Protein AF-G3ASF0-F1 (afdb_monomer)

Nearest PDB structures (foldseek):
  6s7t-assembly1_C  TM=6.714E-01  e=6.112E-01  Homo sapiens
  8j07-assembly1_k3  TM=5.813E-01  e=6.124E+00  Homo sapiens

Foldseek 3Di:
DDDPPPPPDDVDDDDPVVVVCCCPPPDDPPDDDPCVVVLVVLLVVLVVLLVVLVCCLPVPDPVPDDPVSNVVSVVSNVVSVVVSVQSVCVVVPVHD

Structure (mmCIF, N/CA/C/O backbone):
data_AF-G3ASF0-F1
#
_entry.id   AF-G3ASF0-F1
#
loop_
_atom_site.group_PDB
_atom_site.id
_atom_site.type_symbol
_atom_site.label_atom_id
_atom_site.label_alt_id
_atom_site.label_comp_id
_atom_site.label_asym_id
_atom_site.label_entity_id
_atom_site.label_seq_id
_atom_site.pdbx_PDB_ins_code
_atom_site.Cartn_x
_atom_site.Cartn_y
_atom_site.Cartn_z
_atom_site.occupancy
_atom_site.B_iso_or_equiv
_atom_site.auth_seq_id
_atom_site.auth_comp_id
_atom_site.auth_asym_id
_atom_site.auth_atom_id
_atom_site.pdbx_PDB_model_num
ATOM 1 N N . MET A 1 1 ? 7.134 -9.709 -66.089 1.00 41.25 1 MET A N 1
ATOM 2 C CA . MET A 1 1 ? 7.302 -10.477 -64.838 1.00 41.25 1 MET A CA 1
ATOM 3 C C . MET A 1 1 ? 6.656 -9.678 -63.717 1.00 41.25 1 MET A C 1
ATOM 5 O O . MET A 1 1 ? 7.251 -8.713 -63.259 1.00 41.25 1 MET A O 1
ATOM 9 N N . SER A 1 2 ? 5.402 -9.980 -63.369 1.00 38.25 2 SER A N 1
ATOM 10 C CA . SER A 1 2 ? 4.690 -9.278 -62.294 1.00 38.25 2 SER A CA 1
ATOM 11 C C . SER A 1 2 ? 5.129 -9.850 -60.951 1.00 38.25 2 SER A C 1
ATOM 13 O O . SER A 1 2 ? 4.926 -11.038 -60.698 1.00 38.25 2 SER A O 1
ATOM 15 N N . GLN A 1 3 ? 5.740 -9.027 -60.100 1.00 43.41 3 GLN A N 1
ATOM 16 C CA . GLN A 1 3 ? 5.975 -9.419 -58.718 1.00 43.41 3 GLN A CA 1
ATOM 17 C C . GLN A 1 3 ? 4.637 -9.481 -57.988 1.00 43.41 3 GLN A C 1
ATOM 19 O O . GLN A 1 3 ? 3.924 -8.488 -57.855 1.00 43.41 3 GLN A O 1
ATOM 24 N N . LEU A 1 4 ? 4.291 -10.691 -57.567 1.00 45.44 4 LEU A N 1
ATOM 25 C CA . LEU A 1 4 ? 3.108 -10.997 -56.790 1.00 45.44 4 LEU A CA 1
ATOM 26 C C . LEU A 1 4 ? 3.415 -10.584 -55.345 1.00 45.44 4 LEU A C 1
ATOM 28 O O . LEU A 1 4 ? 3.963 -11.355 -54.562 1.00 45.44 4 LEU A O 1
ATOM 32 N N . HIS A 1 5 ? 3.149 -9.317 -55.030 1.00 43.91 5 HIS A N 1
ATOM 33 C CA . HIS A 1 5 ? 3.256 -8.785 -53.677 1.00 43.91 5 HIS A CA 1
ATOM 34 C C . HIS A 1 5 ? 2.080 -9.354 -52.875 1.00 43.91 5 HIS A C 1
ATOM 36 O O . HIS A 1 5 ? 0.972 -8.819 -52.902 1.00 43.91 5 HIS A O 1
ATOM 42 N N . ILE A 1 6 ? 2.291 -10.502 -52.229 1.00 49.00 6 ILE A N 1
ATOM 43 C CA . ILE A 1 6 ? 1.310 -11.093 -51.319 1.00 49.00 6 ILE A CA 1
ATOM 44 C C . ILE A 1 6 ? 1.284 -10.215 -50.070 1.00 49.00 6 ILE A C 1
ATOM 46 O O . ILE A 1 6 ? 2.051 -10.409 -49.131 1.00 49.00 6 ILE A O 1
ATOM 50 N N . THR A 1 7 ? 0.409 -9.212 -50.065 1.00 50.66 7 THR A N 1
ATOM 51 C CA . THR A 1 7 ? 0.048 -8.503 -48.843 1.00 50.66 7 THR A CA 1
ATOM 52 C C . THR A 1 7 ? -0.760 -9.477 -47.992 1.00 50.66 7 THR A C 1
ATOM 54 O O . THR A 1 7 ? -1.950 -9.686 -48.228 1.00 50.66 7 THR A O 1
ATOM 57 N N . THR A 1 8 ? -0.124 -10.099 -47.003 1.00 52.09 8 THR A N 1
ATOM 58 C CA . THR A 1 8 ? -0.821 -10.819 -45.933 1.00 52.09 8 THR A CA 1
ATOM 59 C C . THR A 1 8 ? -1.563 -9.796 -45.072 1.00 52.09 8 THR A C 1
ATOM 61 O O . THR A 1 8 ? -1.104 -9.407 -44.000 1.00 52.09 8 THR A O 1
ATOM 64 N N . ARG A 1 9 ? -2.701 -9.292 -45.566 1.00 51.31 9 ARG A N 1
ATOM 65 C CA . ARG A 1 9 ? -3.648 -8.534 -44.748 1.00 51.31 9 ARG A CA 1
ATOM 66 C C . ARG A 1 9 ? -4.299 -9.513 -43.778 1.00 51.31 9 ARG A C 1
ATOM 68 O O . ARG A 1 9 ? -5.130 -10.324 -44.175 1.00 51.31 9 ARG A O 1
ATOM 75 N N . SER A 1 10 ? -3.897 -9.435 -42.515 1.00 49.97 10 SER A N 1
ATOM 76 C CA . SER A 1 10 ? -4.668 -10.016 -41.420 1.00 49.97 10 SER A CA 1
ATOM 77 C C . SER A 1 10 ? -6.019 -9.283 -41.337 1.00 49.97 10 SER A C 1
ATOM 79 O O . SER A 1 10 ? -6.021 -8.053 -41.420 1.00 49.97 10 SER A O 1
ATOM 81 N N . PRO A 1 11 ? -7.172 -9.962 -41.187 1.00 54.44 11 PRO A N 1
ATOM 82 C CA . PRO A 1 11 ? -8.487 -9.314 -41.230 1.00 54.44 11 PRO A CA 1
ATOM 83 C C . PRO A 1 11 ? -8.816 -8.453 -39.998 1.00 54.44 11 PRO A C 1
ATOM 85 O O . PRO A 1 11 ? -9.922 -7.927 -39.916 1.00 54.44 11 PRO A O 1
ATOM 88 N N . SER A 1 12 ? -7.916 -8.340 -39.016 1.00 60.59 12 SER A N 1
ATOM 89 C CA . SER A 1 12 ? -8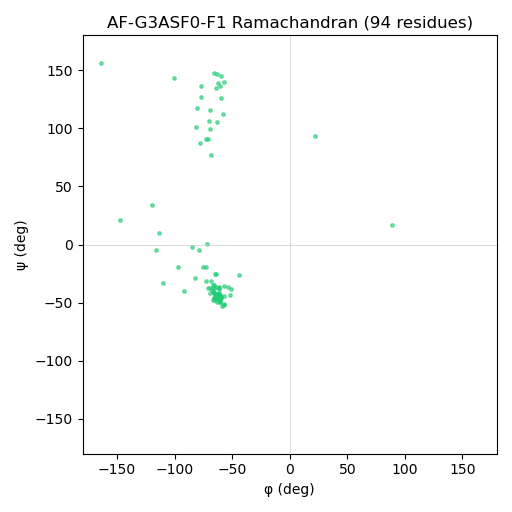.267 -7.813 -37.691 1.00 60.59 12 SER A CA 1
ATOM 90 C C . SER A 1 12 ? -7.163 -7.028 -36.968 1.00 60.59 12 SER A C 1
ATOM 92 O O . SER A 1 12 ? -7.220 -6.920 -35.746 1.00 60.59 12 SER A O 1
ATOM 94 N N . GLY A 1 13 ? -6.151 -6.487 -37.657 1.00 59.88 13 GLY A N 1
ATOM 95 C CA . GLY A 1 13 ? -5.094 -5.713 -36.987 1.00 59.88 13 GLY A CA 1
ATOM 96 C C . GLY A 1 13 ? -4.245 -4.853 -37.920 1.00 59.88 13 GLY A C 1
ATOM 97 O O . GLY A 1 13 ? -4.158 -5.135 -39.117 1.00 59.88 13 GLY A O 1
ATOM 98 N N . ALA A 1 14 ? -3.631 -3.805 -37.361 1.00 70.44 14 ALA A N 1
ATOM 99 C CA . ALA A 1 14 ? -2.691 -2.947 -38.078 1.00 70.44 14 ALA A CA 1
ATOM 100 C C . ALA A 1 14 ? -1.421 -3.736 -38.469 1.00 70.44 14 ALA A C 1
ATOM 102 O O . ALA A 1 14 ? -1.039 -4.681 -37.770 1.00 70.44 14 ALA A O 1
ATOM 103 N N . PRO A 1 15 ? -0.771 -3.417 -39.601 1.00 78.62 15 PRO A N 1
ATOM 104 C CA . PRO A 1 15 ? 0.487 -4.042 -39.989 1.00 78.62 15 PRO A CA 1
ATOM 105 C C . PRO A 1 15 ? 1.581 -3.800 -38.939 1.00 78.62 15 PRO A C 1
ATOM 107 O O . PRO A 1 15 ? 1.667 -2.734 -38.340 1.00 78.62 15 PRO A O 1
ATOM 110 N N . PHE A 1 16 ? 2.456 -4.791 -38.748 1.00 77.25 16 PHE A N 1
ATOM 111 C CA . PHE A 1 16 ? 3.570 -4.736 -37.790 1.00 77.25 16 PHE A CA 1
ATOM 112 C C . PHE A 1 16 ? 4.435 -3.469 -37.927 1.00 77.25 16 PHE A C 1
ATOM 114 O O . PHE A 1 16 ? 4.822 -2.870 -36.926 1.00 77.25 16 PHE A O 1
ATOM 121 N N . GLU A 1 17 ? 4.659 -3.020 -39.163 1.00 78.00 17 GLU A N 1
ATOM 122 C CA . GLU A 1 17 ? 5.399 -1.796 -39.487 1.00 78.00 17 GLU A CA 1
ATOM 123 C C . GLU A 1 17 ? 4.809 -0.538 -38.828 1.00 78.00 17 GLU A C 1
ATOM 125 O O . GLU A 1 17 ? 5.544 0.350 -38.400 1.00 78.00 17 GLU A O 1
ATOM 130 N N . GLU A 1 18 ? 3.482 -0.475 -38.704 1.00 78.19 18 GLU A N 1
ATOM 131 C CA . GLU A 1 18 ? 2.770 0.650 -38.094 1.00 78.19 18 GLU A CA 1
ATOM 132 C C . GLU A 1 18 ? 3.002 0.686 -36.576 1.00 78.19 18 GLU A C 1
ATOM 134 O O . GLU A 1 18 ? 3.250 1.749 -36.010 1.00 78.19 18 GLU A O 1
ATOM 139 N N . TYR A 1 19 ? 3.061 -0.476 -35.915 1.00 79.00 19 TYR A N 1
ATOM 140 C CA . TYR A 1 19 ? 3.416 -0.555 -34.493 1.00 79.00 19 TYR A CA 1
ATOM 141 C C . TYR A 1 19 ? 4.870 -0.154 -34.222 1.00 79.00 19 TYR A C 1
ATOM 143 O O . TYR A 1 19 ? 5.146 0.468 -33.196 1.00 79.00 19 TYR A O 1
ATOM 151 N N . ILE A 1 20 ? 5.801 -0.466 -35.130 1.00 81.06 20 ILE A N 1
ATOM 152 C CA . ILE A 1 20 ? 7.199 -0.023 -35.008 1.00 81.06 20 ILE A CA 1
ATOM 153 C C . ILE A 1 20 ? 7.299 1.498 -35.128 1.00 81.06 20 ILE A C 1
ATOM 155 O O . ILE A 1 20 ? 8.038 2.126 -34.365 1.00 81.06 20 ILE A O 1
ATOM 159 N N . GLN A 1 21 ? 6.559 2.105 -36.056 1.00 80.12 21 GLN A N 1
ATOM 160 C CA . GLN A 1 21 ? 6.534 3.562 -36.195 1.00 80.12 21 GLN A CA 1
ATOM 161 C C . GLN A 1 21 ? 5.956 4.231 -34.942 1.00 80.12 21 GLN A C 1
ATOM 163 O O . GLN A 1 21 ? 6.595 5.128 -34.392 1.00 80.12 21 GLN A O 1
ATOM 168 N N . LEU A 1 22 ? 4.836 3.724 -34.417 1.00 80.00 22 LEU A N 1
ATOM 169 C CA . LEU A 1 22 ? 4.238 4.214 -33.169 1.00 80.00 22 LEU A CA 1
ATOM 170 C C . LEU A 1 22 ? 5.185 4.058 -31.969 1.00 8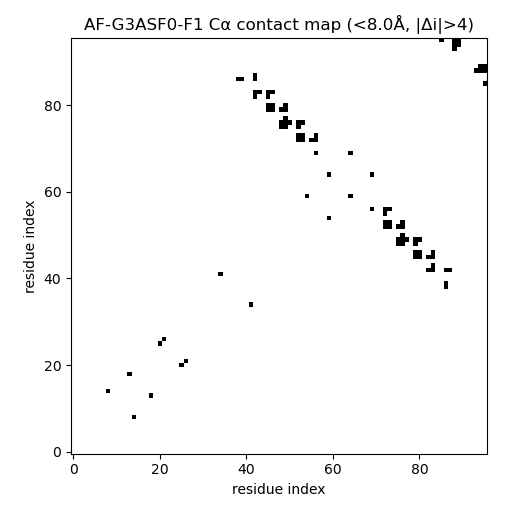0.00 22 LEU A C 1
ATOM 172 O O . LEU A 1 22 ? 5.349 4.985 -31.179 1.00 80.00 22 LEU A O 1
ATOM 176 N N . PHE A 1 23 ? 5.863 2.914 -31.844 1.00 81.50 23 PHE A N 1
ATOM 177 C CA . PHE A 1 23 ? 6.823 2.687 -30.764 1.00 81.50 23 PHE A CA 1
ATOM 178 C C . PHE A 1 23 ? 8.056 3.595 -30.874 1.00 81.50 23 PHE A C 1
ATOM 180 O O . PHE A 1 23 ? 8.546 4.094 -29.867 1.00 81.50 23 PHE A O 1
ATOM 187 N N . SER A 1 24 ? 8.576 3.826 -32.079 1.00 77.69 24 SER A N 1
ATOM 188 C CA . SER A 1 24 ? 9.827 4.575 -32.268 1.00 77.69 24 SER A CA 1
ATOM 189 C C . SER A 1 24 ? 9.662 6.095 -32.254 1.00 77.69 24 SER A C 1
ATOM 191 O O . SER A 1 24 ? 10.610 6.786 -31.885 1.00 77.69 24 SER A O 1
ATOM 193 N N . GLN A 1 25 ? 8.499 6.619 -32.652 1.00 77.94 25 GLN A N 1
ATOM 194 C CA . GLN A 1 25 ? 8.281 8.065 -32.789 1.00 77.94 25 GLN A CA 1
ATOM 195 C C . GLN A 1 25 ? 7.334 8.648 -31.738 1.00 77.94 25 GLN A C 1
ATOM 197 O O . GLN A 1 25 ? 7.526 9.792 -31.330 1.00 77.94 25 GLN A O 1
ATOM 202 N N . GLU A 1 26 ? 6.338 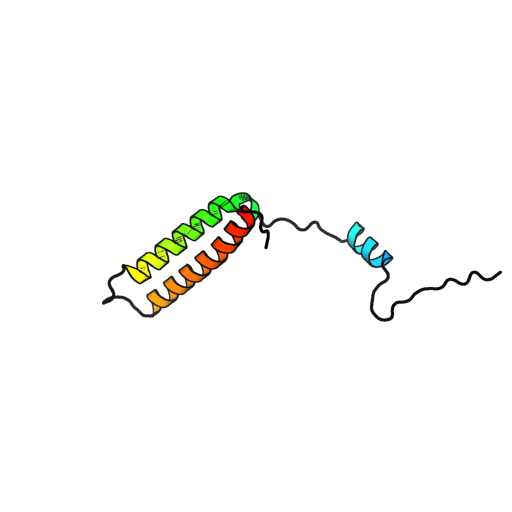7.884 -31.286 1.00 72.00 26 GLU A N 1
ATOM 203 C CA . GLU A 1 26 ? 5.266 8.399 -30.421 1.00 72.00 26 GLU A CA 1
ATOM 204 C C . GLU A 1 26 ? 5.234 7.765 -29.027 1.00 72.00 26 GLU A C 1
ATOM 206 O O . GLU A 1 26 ? 4.449 8.187 -28.175 1.00 72.00 26 GLU A O 1
ATOM 211 N N . SER A 1 27 ? 6.084 6.772 -28.743 1.00 75.50 27 SER A N 1
ATOM 212 C CA . SER A 1 27 ? 6.128 6.205 -27.399 1.00 75.50 27 SER A CA 1
ATOM 213 C C . SER A 1 27 ? 6.881 7.121 -26.436 1.00 75.50 27 SER A C 1
ATOM 215 O O . SER A 1 27 ? 7.948 7.660 -26.732 1.00 75.50 27 SER A O 1
ATOM 217 N N . SER A 1 28 ? 6.316 7.282 -25.242 1.00 78.44 28 SER A N 1
ATOM 218 C CA . SER A 1 28 ? 7.056 7.786 -24.091 1.00 78.44 28 SER A CA 1
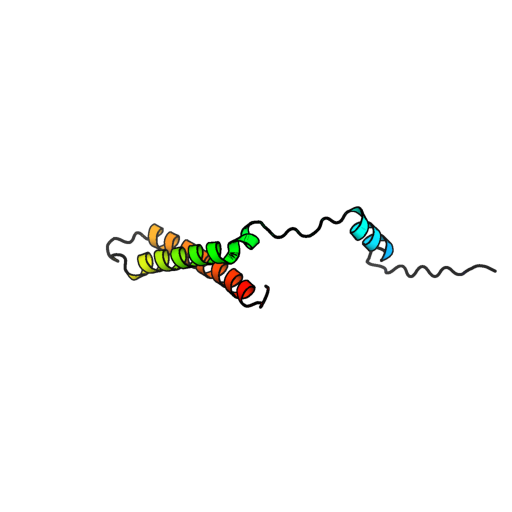ATOM 219 C C . SER A 1 28 ? 7.449 6.602 -23.205 1.00 78.44 28 SER A C 1
ATOM 221 O O . SER A 1 28 ? 6.673 5.648 -23.078 1.00 78.44 28 SER A O 1
ATOM 223 N N . PRO A 1 29 ? 8.647 6.622 -22.592 1.00 77.56 29 PRO A N 1
ATOM 224 C CA . PRO A 1 29 ? 9.028 5.590 -21.642 1.00 77.56 29 PRO A CA 1
ATOM 225 C C . PRO A 1 29 ? 8.003 5.529 -20.511 1.00 77.56 29 PRO A C 1
ATOM 227 O O . PRO A 1 29 ? 7.570 6.573 -20.016 1.00 77.56 29 PRO A O 1
ATOM 230 N N . VAL A 1 30 ? 7.662 4.320 -20.060 1.00 78.69 30 VAL A N 1
ATOM 231 C CA . VAL A 1 30 ? 6.863 4.153 -18.842 1.00 78.69 30 VAL A CA 1
ATOM 232 C C . VAL A 1 30 ? 7.675 4.718 -17.682 1.00 78.69 30 VAL A C 1
ATOM 234 O O . VAL A 1 30 ? 8.673 4.136 -17.256 1.00 78.69 30 VAL A O 1
ATOM 237 N N . GLN A 1 31 ? 7.277 5.893 -17.205 1.00 75.94 31 GLN A N 1
ATOM 238 C CA . GLN A 1 31 ? 7.942 6.530 -16.082 1.00 75.94 31 GLN A CA 1
ATOM 239 C C . GLN A 1 31 ? 7.499 5.844 -14.796 1.00 75.94 31 GLN A C 1
ATOM 241 O O . GLN A 1 31 ? 6.308 5.723 -14.506 1.00 75.94 31 GLN A O 1
ATOM 246 N N . LEU A 1 32 ? 8.480 5.411 -14.011 1.00 70.44 32 LEU A N 1
ATOM 247 C CA . LEU A 1 32 ? 8.254 4.956 -12.650 1.00 70.44 32 LEU A CA 1
ATOM 248 C C . LEU A 1 32 ? 7.641 6.103 -11.840 1.00 70.44 32 LEU A C 1
ATOM 250 O O . LEU A 1 32 ? 8.161 7.220 -11.809 1.00 70.44 32 LEU A O 1
ATOM 254 N N . HIS A 1 33 ? 6.502 5.834 -11.207 1.00 74.38 33 HIS A N 1
ATOM 255 C CA . HIS A 1 33 ? 5.815 6.827 -10.394 1.00 74.38 33 HIS A CA 1
ATOM 256 C C . HIS A 1 33 ? 6.735 7.271 -9.249 1.00 74.38 33 HIS A C 1
ATOM 258 O O . HIS A 1 33 ? 7.310 6.426 -8.588 1.00 74.38 33 HIS A O 1
ATOM 264 N N . ALA A 1 34 ? 6.831 8.570 -8.943 1.00 62.97 34 ALA A N 1
ATOM 265 C CA . ALA A 1 34 ? 7.662 9.108 -7.849 1.00 62.97 34 ALA A CA 1
ATOM 266 C C . ALA A 1 34 ? 7.599 8.347 -6.497 1.00 62.97 34 ALA A C 1
ATOM 268 O O . ALA A 1 34 ? 8.560 8.368 -5.729 1.00 62.97 34 ALA A O 1
ATOM 269 N N . VAL A 1 35 ? 6.495 7.649 -6.205 1.00 63.84 35 VAL A N 1
ATOM 270 C CA . VAL A 1 35 ? 6.337 6.796 -5.014 1.00 63.84 35 VAL A CA 1
ATOM 271 C C . VAL A 1 35 ? 7.297 5.593 -5.021 1.00 63.84 35 VAL A C 1
ATOM 273 O O . VAL A 1 35 ? 7.695 5.120 -3.957 1.00 63.84 35 VAL A O 1
ATOM 276 N N . THR A 1 36 ? 7.746 5.131 -6.192 1.00 67.25 36 THR A N 1
ATOM 277 C CA . THR A 1 36 ? 8.660 3.990 -6.321 1.00 67.25 36 THR A CA 1
ATOM 278 C C . THR A 1 36 ? 10.094 4.299 -5.887 1.00 67.25 36 THR A C 1
ATOM 280 O O . THR A 1 36 ? 10.848 3.381 -5.582 1.00 67.25 36 THR A O 1
ATOM 283 N N . THR A 1 37 ? 10.489 5.572 -5.825 1.00 72.06 37 THR A N 1
ATOM 284 C CA . THR A 1 37 ? 11.835 5.958 -5.366 1.00 72.06 37 THR A CA 1
ATOM 285 C C . THR A 1 37 ? 11.986 5.783 -3.853 1.00 72.06 37 THR A C 1
ATOM 287 O O . THR A 1 37 ? 13.058 5.434 -3.372 1.00 72.06 37 THR A O 1
ATOM 290 N N . ASN A 1 38 ? 10.896 5.970 -3.101 1.00 80.94 38 ASN A N 1
ATOM 291 C CA . ASN A 1 38 ? 10.874 5.922 -1.636 1.00 80.94 38 ASN A CA 1
ATOM 292 C C . ASN A 1 38 ? 9.930 4.828 -1.110 1.00 80.94 38 ASN A C 1
ATOM 294 O O . ASN A 1 38 ? 9.304 4.995 -0.058 1.00 80.94 38 ASN A O 1
ATOM 298 N N . THR A 1 39 ? 9.824 3.705 -1.827 1.00 82.69 39 THR A N 1
ATOM 299 C CA . THR A 1 39 ? 8.918 2.589 -1.486 1.00 82.69 39 THR A CA 1
ATOM 300 C C . THR A 1 39 ? 9.089 2.119 -0.056 1.00 82.69 39 THR A C 1
ATOM 302 O O . THR A 1 39 ? 8.094 1.934 0.636 1.00 82.69 39 THR A O 1
ATOM 305 N N . THR A 1 40 ? 10.325 1.977 0.423 1.00 85.38 40 THR A N 1
ATOM 306 C CA . THR A 1 40 ? 10.609 1.512 1.786 1.00 85.38 40 THR A CA 1
ATOM 307 C C . THR A 1 40 ? 10.013 2.441 2.841 1.00 85.38 40 THR A C 1
ATOM 309 O O . THR A 1 40 ? 9.353 1.982 3.771 1.00 85.38 40 THR A O 1
ATOM 312 N N . ILE A 1 41 ? 10.193 3.755 2.676 1.00 88.38 41 ILE A N 1
ATOM 313 C CA . ILE A 1 41 ? 9.665 4.761 3.608 1.00 88.38 41 ILE A CA 1
ATOM 314 C C . ILE A 1 41 ? 8.137 4.747 3.563 1.00 88.38 41 ILE A C 1
ATOM 316 O O . ILE A 1 41 ? 7.487 4.705 4.607 1.00 88.38 41 ILE A O 1
ATOM 320 N N . PHE A 1 42 ? 7.558 4.725 2.361 1.00 87.19 42 PHE A N 1
ATOM 321 C CA . PHE A 1 42 ? 6.108 4.709 2.187 1.00 87.19 42 PHE A CA 1
ATOM 322 C C . PHE A 1 42 ? 5.473 3.450 2.793 1.00 87.19 42 PHE A C 1
ATOM 324 O O . PHE A 1 42 ? 4.476 3.531 3.506 1.00 87.19 42 PHE A O 1
ATOM 331 N N . THR A 1 43 ? 6.102 2.295 2.586 1.00 89.88 43 THR A N 1
ATOM 332 C CA . THR A 1 43 ? 5.673 1.011 3.152 1.00 89.88 43 THR A CA 1
ATOM 333 C C . THR A 1 43 ? 5.722 1.038 4.674 1.00 89.88 43 THR A C 1
ATOM 335 O O . THR A 1 43 ? 4.752 0.646 5.318 1.00 89.88 43 THR A O 1
ATOM 338 N N . ALA A 1 44 ? 6.808 1.546 5.262 1.00 91.31 44 ALA A N 1
ATOM 339 C CA . ALA A 1 44 ? 6.929 1.666 6.712 1.00 91.31 44 ALA A CA 1
ATOM 340 C C . ALA A 1 44 ? 5.827 2.564 7.301 1.00 91.31 44 ALA A C 1
ATOM 342 O O . ALA A 1 44 ? 5.186 2.190 8.283 1.00 91.31 44 ALA A O 1
ATOM 343 N N . VAL A 1 45 ? 5.549 3.709 6.670 1.00 92.88 45 VAL A N 1
ATOM 344 C CA . VAL A 1 45 ? 4.464 4.611 7.088 1.00 92.88 45 VAL A CA 1
ATOM 345 C C . VAL A 1 45 ? 3.098 3.929 6.977 1.00 92.88 45 VAL A C 1
ATOM 347 O O . VAL A 1 45 ? 2.308 4.007 7.917 1.00 92.88 45 VAL A O 1
ATOM 350 N N . LEU A 1 46 ? 2.824 3.211 5.883 1.00 92.56 46 LEU A N 1
ATOM 351 C CA . LEU A 1 46 ? 1.574 2.461 5.721 1.00 92.56 46 LEU A CA 1
ATOM 352 C C . LEU A 1 46 ? 1.404 1.384 6.795 1.00 92.56 46 LEU A C 1
ATOM 354 O O . LEU A 1 46 ? 0.316 1.255 7.351 1.00 92.56 46 LEU A O 1
ATOM 358 N N . ILE A 1 47 ? 2.463 0.645 7.132 1.00 93.94 47 ILE A N 1
ATOM 359 C CA . ILE A 1 47 ? 2.420 -0.362 8.200 1.00 93.94 47 ILE A CA 1
ATOM 360 C C . ILE A 1 47 ? 2.110 0.298 9.548 1.00 93.94 47 ILE A C 1
ATOM 362 O O . ILE A 1 47 ? 1.271 -0.208 10.293 1.00 93.94 47 ILE A O 1
ATOM 366 N N . LEU A 1 48 ? 2.735 1.438 9.859 1.00 94.94 48 LEU A N 1
ATOM 367 C CA . LEU A 1 48 ? 2.467 2.172 11.100 1.00 94.94 48 LEU A CA 1
ATOM 368 C C . LEU A 1 48 ? 1.020 2.675 11.168 1.00 94.94 48 LEU A C 1
ATOM 370 O O . LEU A 1 48 ? 0.380 2.543 12.211 1.00 94.94 48 LEU A O 1
ATOM 374 N N . ILE A 1 49 ? 0.486 3.199 10.061 1.00 93.69 49 ILE A N 1
ATOM 375 C CA . ILE A 1 49 ? -0.919 3.621 9.966 1.00 93.69 49 ILE A CA 1
ATOM 376 C C . ILE A 1 49 ? -1.848 2.418 10.153 1.00 93.69 49 ILE A C 1
ATOM 378 O O . IL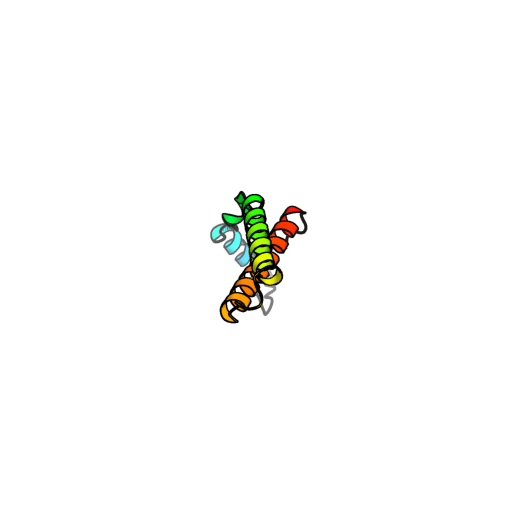E A 1 49 ? -2.781 2.492 10.951 1.00 93.69 49 ILE A O 1
ATOM 382 N N . ALA A 1 50 ? -1.571 1.298 9.480 1.00 93.50 50 ALA A N 1
ATOM 383 C CA . ALA A 1 50 ? -2.348 0.072 9.615 1.00 93.50 50 ALA A CA 1
ATOM 384 C C . ALA A 1 50 ? -2.388 -0.401 11.074 1.00 93.50 50 ALA A C 1
ATOM 386 O O . ALA A 1 50 ? -3.470 -0.594 11.630 1.00 93.50 50 ALA A O 1
ATOM 387 N N . PHE A 1 51 ? -1.226 -0.524 11.720 1.00 93.62 51 PHE A N 1
ATOM 388 C CA . PHE A 1 51 ? -1.136 -0.925 13.125 1.00 93.62 51 PHE A CA 1
ATOM 389 C C . PHE A 1 51 ? -1.832 0.062 14.063 1.00 93.62 51 PHE A C 1
ATOM 391 O O . PHE A 1 51 ? -2.539 -0.366 14.976 1.00 93.62 51 PHE A O 1
ATOM 398 N N . GLY A 1 52 ? -1.674 1.367 13.838 1.00 91.50 52 GLY A N 1
ATOM 399 C CA . GLY A 1 52 ? -2.345 2.404 14.619 1.00 91.50 52 GLY A CA 1
ATOM 400 C C . GLY A 1 52 ? -3.867 2.296 14.526 1.00 91.50 52 GLY A C 1
ATOM 401 O O . GLY A 1 52 ? -4.548 2.233 15.551 1.00 91.50 52 GLY A O 1
ATOM 402 N N . SER A 1 53 ? -4.405 2.192 13.311 1.00 90.50 53 SER A N 1
ATOM 403 C CA . SER A 1 53 ? -5.845 2.042 13.086 1.00 90.50 53 SER A CA 1
ATOM 404 C C . SER A 1 53 ? -6.391 0.727 13.650 1.00 90.50 53 SER A C 1
ATOM 406 O O . SER A 1 53 ? -7.434 0.747 14.305 1.00 90.50 53 SER A O 1
ATOM 408 N N . LEU A 1 54 ? -5.680 -0.398 13.489 1.00 90.00 54 LEU A N 1
ATOM 409 C CA . LEU A 1 54 ? -6.059 -1.673 14.120 1.00 90.00 54 LEU A CA 1
ATOM 410 C C . LEU A 1 54 ? -6.058 -1.567 15.648 1.00 90.00 54 LEU A C 1
ATOM 412 O O . LEU A 1 54 ? -6.984 -2.050 16.299 1.00 90.00 54 LEU A O 1
ATOM 416 N N . SER A 1 55 ? -5.045 -0.921 16.226 1.00 90.62 55 SER A N 1
ATOM 417 C CA . SER A 1 55 ? -4.946 -0.724 17.674 1.00 90.62 55 SER A CA 1
ATOM 418 C C . SER A 1 55 ? -6.141 0.067 18.207 1.00 90.62 55 SER A C 1
ATOM 420 O O . SER A 1 55 ? -6.784 -0.356 19.167 1.00 90.62 55 SER A O 1
ATOM 422 N N . LEU A 1 56 ? -6.543 1.152 17.537 1.00 87.25 56 LEU A N 1
ATOM 423 C CA . LEU A 1 56 ? -7.739 1.911 17.920 1.00 87.25 56 LEU A CA 1
ATOM 424 C C . LEU A 1 56 ? -9.018 1.057 17.843 1.00 87.25 56 LEU A C 1
ATOM 426 O O . LEU A 1 56 ? -9.888 1.164 18.716 1.00 87.25 56 LEU A O 1
ATOM 430 N N . ILE A 1 57 ? -9.118 0.160 16.858 1.00 86.25 57 ILE A N 1
ATOM 431 C CA . ILE A 1 57 ? -10.251 -0.767 16.709 1.00 86.25 57 ILE A CA 1
ATOM 432 C C . ILE A 1 57 ? -10.282 -1.828 17.814 1.00 86.25 57 ILE A C 1
ATOM 434 O O . ILE A 1 57 ? -11.363 -2.092 18.341 1.00 86.25 57 ILE A O 1
ATOM 438 N N . PHE A 1 58 ? -9.145 -2.405 18.205 1.00 85.06 58 PHE A N 1
ATOM 439 C CA . PHE A 1 58 ? -9.112 -3.514 19.169 1.00 85.06 58 PHE A CA 1
ATOM 440 C C . PHE A 1 58 ? -8.947 -3.073 20.629 1.00 85.06 58 PHE A C 1
ATOM 442 O O . PHE A 1 58 ? -9.612 -3.627 21.499 1.00 85.06 58 PHE A O 1
ATOM 449 N N . LEU A 1 59 ? -8.112 -2.069 20.911 1.00 82.94 59 LEU A N 1
ATOM 450 C CA . LEU A 1 59 ? -7.780 -1.628 22.276 1.00 82.94 59 LEU A CA 1
ATOM 451 C C . LEU A 1 59 ? -8.603 -0.424 22.751 1.00 82.94 59 LEU A C 1
ATOM 453 O O . LEU A 1 59 ? -8.679 -0.176 23.951 1.00 82.94 59 LEU A O 1
ATOM 457 N N . GLY A 1 60 ? -9.217 0.340 21.842 1.00 72.19 60 GLY A N 1
ATOM 458 C CA . GLY A 1 60 ? -10.040 1.489 22.234 1.00 72.19 60 GLY A CA 1
ATOM 459 C C . GLY A 1 60 ? -11.269 1.086 23.064 1.00 72.19 60 GLY A C 1
ATOM 460 O O . GLY A 1 60 ? -11.873 0.039 22.822 1.00 72.19 60 GLY A O 1
ATOM 461 N N . ASP A 1 61 ? -11.669 1.946 23.998 1.00 74.75 61 ASP A N 1
ATOM 462 C CA . ASP A 1 61 ? -12.785 1.705 24.916 1.00 74.75 61 ASP A CA 1
ATOM 463 C C . ASP A 1 61 ? -14.099 1.432 24.161 1.00 74.75 61 ASP A C 1
ATOM 465 O O . ASP A 1 61 ? -14.650 2.297 23.474 1.00 74.75 61 ASP A O 1
ATOM 469 N N . VAL A 1 62 ? -14.591 0.194 24.262 1.00 67.38 62 VAL A N 1
ATOM 470 C CA . VAL A 1 62 ? -15.721 -0.327 23.471 1.00 67.38 62 VAL A CA 1
ATOM 471 C C . VAL A 1 62 ? -17.017 0.425 23.776 1.00 67.38 62 VAL A C 1
ATOM 473 O O . VAL A 1 62 ? -17.892 0.528 22.919 1.00 67.38 62 VAL A O 1
ATOM 476 N N . LYS A 1 63 ? -17.124 1.008 24.974 1.00 64.94 63 LYS A N 1
ATOM 477 C CA . LYS A 1 63 ? -18.319 1.727 25.432 1.00 64.94 63 LYS A CA 1
ATOM 478 C C . LYS A 1 63 ? -18.487 3.110 24.797 1.00 64.94 63 LYS A C 1
ATOM 480 O O . LYS A 1 63 ? -19.599 3.623 24.783 1.00 64.94 63 LYS A O 1
ATOM 485 N N . ASN A 1 64 ? -17.417 3.682 24.240 1.00 65.00 64 ASN A N 1
ATOM 486 C CA . ASN A 1 64 ? -17.410 5.012 23.616 1.00 65.00 64 ASN A CA 1
ATOM 487 C C . ASN A 1 64 ? -17.160 4.967 22.095 1.00 65.00 64 ASN A C 1
ATOM 489 O O . ASN A 1 64 ? -16.948 6.001 21.457 1.00 65.00 64 ASN A O 1
ATOM 493 N N . LYS A 1 65 ? -17.175 3.776 21.481 1.00 69.06 65 LYS A N 1
ATOM 494 C CA . LYS A 1 65 ? -16.926 3.616 20.043 1.00 69.06 65 LYS A CA 1
ATOM 495 C C . LYS A 1 65 ? -18.178 3.909 19.224 1.00 69.06 65 LYS A C 1
ATOM 497 O O . LYS A 1 65 ? -19.055 3.067 19.068 1.00 69.06 65 LYS A O 1
ATOM 502 N N . GLY A 1 66 ? -18.226 5.103 18.638 1.00 81.12 66 GLY A N 1
ATOM 503 C CA . GLY A 1 66 ? -19.182 5.410 17.576 1.00 81.12 66 GLY A CA 1
ATOM 504 C C . GLY A 1 66 ? -18.949 4.523 16.346 1.00 81.12 66 GLY A C 1
ATOM 505 O O . GLY A 1 66 ? -17.805 4.316 15.933 1.00 81.12 66 GLY A O 1
ATOM 506 N N . LEU A 1 67 ? -20.035 4.041 15.731 1.00 84.75 67 LEU A N 1
ATOM 507 C CA . LEU A 1 67 ? -20.005 3.197 14.526 1.00 84.75 67 LEU A CA 1
ATOM 508 C C . LEU A 1 67 ? -19.193 3.839 13.388 1.00 84.75 67 LEU A C 1
ATOM 510 O O . LEU A 1 67 ? -18.442 3.159 12.696 1.00 84.75 67 LEU A O 1
ATOM 514 N N . VAL A 1 68 ? -19.271 5.165 13.256 1.00 87.12 68 VAL A N 1
ATOM 515 C CA . VAL A 1 68 ? -18.509 5.942 12.267 1.00 87.12 68 VAL A CA 1
ATOM 516 C C . VAL A 1 68 ? -16.998 5.786 12.464 1.00 87.12 68 VAL A C 1
ATOM 518 O O . VAL A 1 68 ? -16.284 5.486 11.510 1.00 87.12 68 VAL A O 1
ATOM 521 N N . ASN A 1 69 ? -16.501 5.916 13.698 1.00 86.19 69 ASN A N 1
ATOM 522 C CA . ASN A 1 69 ? -15.071 5.771 13.987 1.00 86.19 69 ASN A CA 1
ATOM 523 C C . ASN A 1 69 ? -14.587 4.344 13.735 1.00 86.19 69 ASN A C 1
ATOM 525 O O . ASN A 1 69 ? -13.459 4.149 13.285 1.00 86.19 69 ASN A O 1
ATOM 529 N N . TYR A 1 70 ? -15.429 3.347 14.004 1.00 87.94 70 TYR A N 1
ATOM 530 C CA . TYR A 1 70 ? -15.104 1.959 13.701 1.00 87.94 70 TYR A CA 1
ATOM 531 C C . TYR A 1 70 ? -14.942 1.737 12.191 1.00 87.94 70 TYR A C 1
ATOM 533 O O . TYR A 1 70 ? -13.922 1.197 11.758 1.00 87.94 70 TYR A O 1
ATOM 541 N N . VAL A 1 71 ? -15.905 2.198 11.387 1.00 90.88 71 VAL A N 1
ATOM 542 C CA . VAL A 1 71 ? -15.867 2.048 9.923 1.00 90.88 71 VAL A CA 1
ATOM 543 C C . VAL A 1 71 ? -14.679 2.802 9.326 1.00 90.88 71 VAL A C 1
ATOM 545 O O . VAL A 1 71 ? -13.940 2.227 8.532 1.00 90.88 71 VAL A O 1
ATOM 548 N N . LEU A 1 72 ? -14.436 4.047 9.748 1.00 90.75 72 LEU A N 1
ATOM 549 C CA . LEU A 1 72 ? -13.310 4.843 9.252 1.00 90.75 72 LEU A CA 1
ATOM 550 C C . LEU A 1 72 ? -11.963 4.185 9.554 1.00 90.75 72 LEU A C 1
ATOM 552 O O . LEU A 1 72 ? -11.154 4.014 8.645 1.00 90.75 72 LEU A O 1
ATOM 556 N N . ASN A 1 73 ? -11.731 3.761 10.799 1.00 89.94 73 ASN A N 1
ATOM 557 C CA . ASN A 1 73 ? -10.481 3.082 11.137 1.00 89.94 73 ASN A CA 1
ATOM 558 C C . ASN A 1 73 ? -10.341 1.754 10.384 1.00 89.94 73 ASN A C 1
ATOM 560 O O . ASN A 1 73 ? -9.236 1.418 9.970 1.00 89.94 73 ASN A O 1
ATOM 564 N N . SER A 1 74 ? -11.437 1.017 10.169 1.00 89.62 74 SER A N 1
ATOM 565 C CA . SER A 1 74 ? -11.406 -0.262 9.442 1.00 89.62 74 SER A CA 1
ATOM 566 C C . SER A 1 74 ? -11.064 -0.070 7.964 1.00 89.62 74 SER A C 1
ATOM 568 O O . SER A 1 74 ? -10.298 -0.850 7.402 1.00 89.62 74 SER A O 1
ATOM 570 N N . LEU A 1 75 ? -11.574 0.996 7.342 1.00 94.25 75 LEU A N 1
ATOM 571 C CA . LEU A 1 75 ? -11.238 1.361 5.965 1.00 94.25 75 LEU A CA 1
ATOM 572 C C . LEU A 1 75 ? -9.773 1.777 5.835 1.00 94.25 75 LEU A C 1
ATOM 574 O O . LEU A 1 75 ? -9.070 1.270 4.962 1.00 94.25 75 LEU A O 1
ATOM 578 N N . VAL A 1 76 ? -9.299 2.656 6.724 1.00 93.56 76 VAL A N 1
ATOM 579 C CA . VAL A 1 76 ? -7.897 3.106 6.730 1.00 93.56 76 VAL A CA 1
ATOM 580 C C . VAL A 1 76 ? -6.957 1.920 6.935 1.00 93.56 76 VAL A C 1
ATOM 582 O O . VAL A 1 76 ? -6.000 1.756 6.182 1.00 93.56 76 VAL A O 1
ATOM 585 N N . ALA A 1 77 ? -7.273 1.050 7.893 1.00 92.81 77 ALA A N 1
ATOM 586 C CA . ALA A 1 77 ? -6.556 -0.191 8.133 1.00 92.81 77 ALA A CA 1
ATOM 587 C C . ALA A 1 77 ? -6.508 -1.096 6.894 1.00 92.81 77 ALA A C 1
ATOM 589 O O . ALA A 1 77 ? -5.432 -1.531 6.490 1.00 92.81 77 ALA A O 1
ATOM 590 N N . SER A 1 78 ? -7.661 -1.364 6.277 1.00 95.75 78 SER A N 1
ATOM 591 C CA . SER A 1 78 ? -7.767 -2.251 5.115 1.00 95.75 78 SER A CA 1
ATOM 592 C C . SER A 1 78 ? -6.957 -1.735 3.925 1.00 95.75 78 SER A C 1
ATOM 594 O O . SER A 1 78 ? -6.190 -2.495 3.331 1.00 95.75 78 SER A O 1
ATOM 596 N N . LEU A 1 79 ? -7.062 -0.439 3.620 1.00 94.62 79 LEU A N 1
ATOM 597 C CA . LEU A 1 79 ? -6.302 0.187 2.539 1.00 94.62 79 LEU A CA 1
ATOM 598 C C . LEU A 1 79 ? -4.800 0.178 2.826 1.00 94.62 79 LEU A C 1
ATOM 600 O O . LEU A 1 79 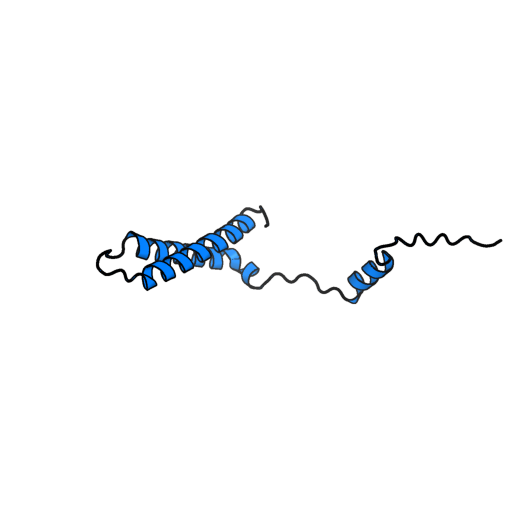? -4.008 -0.146 1.942 1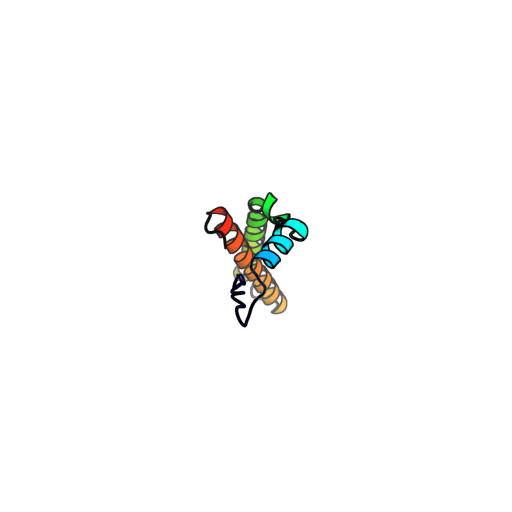.00 94.62 79 LEU A O 1
ATOM 604 N N . ALA A 1 80 ? -4.401 0.493 4.058 1.00 94.25 80 ALA A N 1
ATOM 605 C CA . ALA A 1 80 ? -2.997 0.525 4.441 1.00 94.25 80 ALA A CA 1
ATOM 606 C C . ALA A 1 80 ? -2.345 -0.868 4.390 1.00 94.25 80 ALA A C 1
ATOM 608 O O . ALA A 1 80 ? -1.235 -1.007 3.871 1.00 94.25 80 ALA A O 1
ATOM 609 N N . VAL A 1 81 ? -3.044 -1.913 4.847 1.00 94.62 81 VAL A N 1
ATOM 610 C CA . VAL A 1 81 ? -2.585 -3.309 4.728 1.00 94.62 81 VAL A CA 1
ATOM 611 C C . VAL A 1 81 ? -2.521 -3.746 3.262 1.00 94.62 81 VAL A C 1
ATOM 613 O O . VAL A 1 81 ? -1.509 -4.298 2.833 1.00 94.62 81 VAL A O 1
ATOM 616 N N . GLY A 1 82 ? -3.557 -3.458 2.469 1.00 92.62 82 GLY A N 1
ATOM 617 C CA . GLY A 1 82 ? -3.584 -3.804 1.047 1.00 92.62 82 GLY A CA 1
ATOM 618 C C . GLY A 1 82 ? -2.422 -3.174 0.278 1.00 92.62 82 GLY A C 1
ATOM 619 O O . GLY A 1 82 ? -1.636 -3.883 -0.349 1.00 92.62 82 GLY A O 1
ATOM 620 N N . LEU A 1 83 ? -2.249 -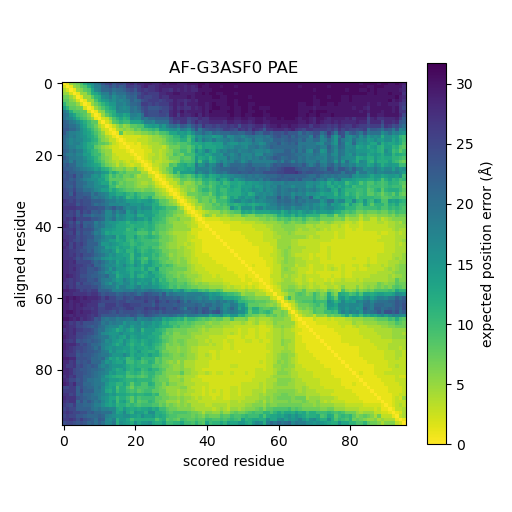1.857 0.392 1.00 91.19 83 LEU A N 1
ATOM 621 C CA . LEU A 1 83 ? -1.173 -1.139 -0.292 1.00 91.19 83 LEU A CA 1
ATOM 622 C C . LEU A 1 83 ? 0.214 -1.570 0.198 1.00 91.19 83 LEU A C 1
ATOM 624 O O . LEU A 1 83 ? 1.098 -1.799 -0.624 1.00 91.19 83 LEU A O 1
ATOM 628 N N . SER A 1 84 ? 0.414 -1.728 1.511 1.00 90.94 84 SER A N 1
ATOM 629 C CA . SER A 1 84 ? 1.709 -2.187 2.036 1.00 90.94 84 SER A CA 1
ATOM 630 C C . SER A 1 84 ? 2.071 -3.585 1.535 1.00 90.94 84 SER A C 1
ATOM 632 O O . SER A 1 84 ? 3.230 -3.806 1.195 1.00 90.94 84 SER A O 1
ATOM 634 N N . SER A 1 85 ? 1.104 -4.499 1.392 1.00 90.69 85 SER A N 1
ATOM 635 C CA . SER A 1 85 ? 1.363 -5.841 0.851 1.00 90.69 85 SER A CA 1
ATOM 636 C C . SER A 1 85 ? 1.902 -5.818 -0.584 1.00 90.69 85 SER A C 1
ATOM 638 O O . SER A 1 85 ? 2.837 -6.557 -0.893 1.00 90.69 85 SER A O 1
ATOM 640 N N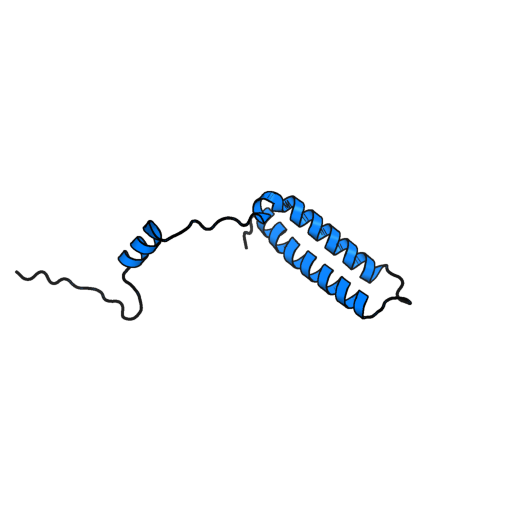 . ILE A 1 86 ? 1.394 -4.915 -1.431 1.00 89.12 86 ILE A N 1
ATOM 641 C CA . ILE A 1 86 ? 1.872 -4.739 -2.809 1.00 89.12 86 ILE A CA 1
ATOM 642 C C . ILE A 1 86 ? 3.320 -4.241 -2.793 1.00 89.12 86 ILE A C 1
ATOM 644 O O . ILE A 1 86 ? 4.184 -4.809 -3.461 1.00 89.12 86 ILE A O 1
ATOM 648 N N . TYR A 1 87 ? 3.621 -3.219 -1.987 1.00 88.12 87 TYR A N 1
ATOM 649 C CA . TYR A 1 87 ? 4.980 -2.681 -1.915 1.00 88.12 87 TYR A CA 1
ATOM 650 C C . TYR A 1 87 ? 5.988 -3.673 -1.322 1.00 88.12 87 TYR A C 1
ATOM 652 O O . TYR A 1 87 ? 7.111 -3.755 -1.818 1.00 88.12 87 TYR A O 1
ATOM 660 N N . ILE A 1 88 ? 5.598 -4.462 -0.315 1.00 88.19 88 ILE A N 1
ATOM 661 C CA . ILE A 1 88 ? 6.442 -5.534 0.236 1.00 88.19 88 ILE A CA 1
ATOM 662 C C . ILE A 1 88 ? 6.685 -6.613 -0.823 1.00 88.19 88 ILE A C 1
ATOM 664 O O . ILE A 1 88 ? 7.823 -7.042 -0.998 1.00 88.19 88 ILE A O 1
ATOM 668 N N . SER A 1 89 ? 5.652 -7.024 -1.561 1.00 87.31 89 SER A N 1
ATOM 669 C CA . SER A 1 89 ? 5.789 -8.004 -2.645 1.00 87.31 89 SER A CA 1
ATOM 670 C C . SER A 1 89 ? 6.798 -7.541 -3.703 1.00 87.31 89 SER A C 1
ATOM 672 O O . SER A 1 89 ? 7.700 -8.285 -4.097 1.00 87.31 89 SER A O 1
ATOM 674 N N . ASN A 1 90 ? 6.715 -6.265 -4.085 1.00 84.38 90 ASN A N 1
ATOM 675 C CA . ASN A 1 90 ? 7.638 -5.652 -5.036 1.00 84.38 90 ASN A CA 1
ATOM 676 C C . ASN A 1 90 ? 9.059 -5.513 -4.465 1.00 84.38 90 ASN A C 1
ATOM 678 O O . ASN A 1 90 ? 10.025 -5.636 -5.213 1.00 84.38 90 ASN A O 1
ATOM 682 N N . PHE A 1 91 ? 9.207 -5.319 -3.150 1.00 82.50 91 PHE A N 1
ATOM 683 C CA . PHE A 1 91 ? 10.509 -5.296 -2.475 1.00 82.50 91 PHE A CA 1
ATOM 684 C C . PHE A 1 91 ? 11.183 -6.676 -2.442 1.00 82.50 91 PHE A C 1
ATOM 686 O O . PHE A 1 91 ? 12.394 -6.773 -2.617 1.00 82.50 91 PHE A O 1
ATOM 693 N N . VAL A 1 92 ? 10.405 -7.746 -2.256 1.00 83.94 92 VAL A N 1
ATOM 694 C CA . VAL A 1 92 ? 10.905 -9.136 -2.252 1.00 83.94 92 VAL A CA 1
ATOM 695 C C . VAL A 1 92 ? 11.147 -9.664 -3.681 1.00 83.94 92 VAL A C 1
ATOM 697 O O . VAL A 1 92 ? 11.700 -10.746 -3.860 1.00 83.94 92 VAL A O 1
ATOM 700 N N . GLY A 1 93 ? 10.801 -8.883 -4.710 1.00 79.50 93 GLY A N 1
ATOM 701 C CA . GLY A 1 93 ? 11.097 -9.192 -6.112 1.00 79.50 93 GLY A CA 1
ATOM 702 C C . GLY A 1 93 ? 10.031 -10.029 -6.820 1.00 79.50 93 GLY A C 1
ATOM 703 O O . GLY A 1 93 ? 10.303 -10.586 -7.879 1.00 79.50 93 GLY A O 1
ATOM 704 N N . VAL A 1 94 ? 8.819 -10.113 -6.261 1.00 81.00 94 VAL A N 1
ATOM 705 C CA . VAL A 1 94 ? 7.682 -10.830 -6.871 1.00 81.00 94 VAL A CA 1
ATOM 706 C C . VAL A 1 94 ? 6.914 -9.947 -7.874 1.00 81.00 94 VAL A C 1
ATOM 708 O O . VAL A 1 94 ? 6.002 -10.446 -8.513 1.00 81.00 94 VAL A O 1
ATOM 711 N N . TYR A 1 95 ? 7.317 -8.675 -8.036 1.00 76.06 95 TYR A N 1
ATOM 712 C CA . TYR A 1 95 ? 6.825 -7.663 -8.993 1.00 76.06 95 TYR A CA 1
ATOM 713 C C . TYR A 1 95 ? 5.406 -7.915 -9.532 1.00 76.06 95 TYR A C 1
ATOM 715 O O . TYR A 1 95 ? 5.222 -8.619 -10.525 1.00 76.06 95 TYR A O 1
ATOM 723 N N . ILE A 1 96 ? 4.422 -7.311 -8.866 1.00 68.19 96 ILE A N 1
ATOM 724 C CA . ILE A 1 96 ? 3.004 -7.322 -9.257 1.00 68.19 96 ILE A CA 1
ATOM 725 C C . ILE A 1 96 ? 2.691 -6.081 -10.094 1.00 68.19 96 ILE A C 1
ATOM 727 O O . ILE A 1 96 ? 3.176 -4.987 -9.712 1.00 68.19 96 ILE A O 1
#

Sequence (96 aa):
MSQLHITTRSPSGAPFEEYIQLFSQESSPVQLHAVTTNTTIFTAVLILIAFGSLSLIFLGDVKNKGLVNYVLNSLVASLAVGLSSIYISNFVGVYI

Mean predicted aligned error: 12.57 Å

Solvent-accessible surface area (backbone atoms only — not comparable to full-atom values): 5860 Å² total; per-residue (Å²): 136,83,82,81,79,79,74,81,74,59,97,82,63,83,59,70,69,58,55,52,49,45,57,74,74,70,58,72,80,88,72,79,58,79,64,68,81,47,42,70,62,54,34,52,51,26,48,52,50,18,51,52,29,46,43,53,67,72,72,42,66,76,92,76,61,50,68,66,60,50,52,51,30,50,49,52,20,50,51,22,50,54,55,28,51,53,52,50,38,43,70,77,66,68,66,126

InterPro domains:
  IPR007915 Oligosaccharyltransferase complex subunit [PF05251] (38-96)

Organism: Spathaspora passalidarum (strain NRRL Y-27907 / 11-Y1) (NCBI:txid619300)

Secondary structure (DSSP, 8-state):
----------TTS--HHHHHHIIIIIPPP-PPPGGGGGHHHHHHHHHHHHHHHHHHHHHS-GGG--HHHHHHHHHHHHHHHHHHHHHHHHHTT---

pLDDT: mean 78.64, std 14.4, range [38.25, 95.75]

Radius of gyration: 25.76 Å; Cα contacts (8 Å, |Δi|>4): 48; chains: 1; bounding box: 32×20×90 Å